Protein AF-A0A0G4M9V5-F1 (afdb_monomer)

Solvent-accessible surface area (backbone atoms only — not comparable to full-atom values): 9266 Å² total; per-residue (Å²): 136,81,80,95,78,80,78,76,80,74,76,76,71,53,73,65,56,43,30,50,50,14,49,50,50,37,48,52,52,27,58,50,32,22,51,52,18,22,49,41,44,55,38,29,72,75,36,57,71,60,15,51,53,50,45,56,54,47,54,59,50,52,55,58,49,45,54,64,28,25,53,35,27,24,66,36,66,74,31,67,67,59,12,48,52,50,28,49,49,43,52,61,47,25,23,59,50,17,24,50,52,38,54,52,51,55,52,53,32,63,76,68,73,46,72,84,45,75,63,55,54,51,52,51,52,50,53,39,51,52,51,51,54,53,48,52,52,50,54,50,54,48,49,52,70,74,43,94,55,47,69,59,53,51,49,52,52,53,51,50,54,50,51,53,52,51,52,50,54,58,62,72,75,111

Secondary structure (DSSP, 8-state):
--------------HHHHHHHHHHHHHHHHHHHHHHHHHHHHHHHH-HHHHHHHHHHHHHHHHHHHHHHHHHHHHHHS-HHHHHHHHHHHHHHHHHHHHHHHHHHHHHHHHTT----HHHHHHHHHHHHHHHHHHHHHHHHHHHHH-S-HHHHHHHHHHHHHHHHHHHHHHTT-

Radius of gyration: 20.6 Å; Cα contacts (8 Å, |Δi|>4): 130; chains: 1; bounding box: 66×36×64 Å

InterPro domains:
  IPR003689 Zinc/iron permease [PF02535] (8-164)

Organism: Verticillium longisporum (NCBI:txid100787)

Structure (mmCIF, N/CA/C/O backbone):
data_AF-A0A0G4M9V5-F1
#
_entry.id   AF-A0A0G4M9V5-F1
#
loop_
_atom_site.group_PDB
_atom_site.id
_atom_site.type_symbol
_atom_site.label_atom_id
_atom_site.label_alt_id
_atom_site.label_comp_id
_atom_site.label_asym_id
_atom_site.label_entity_id
_atom_site.label_seq_id
_atom_site.pdbx_PDB_ins_code
_atom_site.Cartn_x
_atom_site.Cartn_y
_atom_site.Cartn_z
_atom_site.occupancy
_atom_site.B_iso_or_equiv
_atom_site.auth_seq_id
_atom_site.auth_comp_id
_atom_site.auth_asym_id
_atom_site.auth_atom_id
_atom_site.pdbx_PDB_model_num
ATOM 1 N N . MET A 1 1 ? -38.092 -20.922 40.895 1.00 41.28 1 MET A N 1
ATOM 2 C CA . MET A 1 1 ? -37.879 -21.657 39.641 1.00 41.28 1 MET A CA 1
ATOM 3 C C . MET A 1 1 ? -37.378 -20.609 38.675 1.00 41.28 1 MET A C 1
ATOM 5 O O . MET A 1 1 ? -38.145 -19.708 38.362 1.00 41.28 1 MET A O 1
ATOM 9 N N . ASP A 1 2 ? -36.072 -20.694 38.419 1.00 45.28 2 ASP A N 1
ATOM 10 C CA . ASP A 1 2 ? -35.275 -20.019 37.382 1.00 45.28 2 ASP A CA 1
ATOM 11 C C . ASP A 1 2 ? -35.106 -18.500 37.581 1.00 45.28 2 ASP A C 1
ATOM 13 O O . ASP A 1 2 ? -35.906 -17.701 37.114 1.00 45.28 2 ASP A O 1
ATOM 17 N N . GLU A 1 3 ? -34.258 -18.053 38.513 1.00 46.31 3 GLU A N 1
ATOM 18 C CA . GLU A 1 3 ? -32.794 -17.873 38.376 1.00 46.31 3 GLU A CA 1
ATOM 19 C C . GLU A 1 3 ? -32.382 -17.007 37.177 1.00 46.31 3 GLU A C 1
ATOM 21 O O . GLU A 1 3 ? -32.388 -17.418 36.019 1.00 46.31 3 GLU A O 1
ATOM 26 N N . ASP A 1 4 ? -31.989 -15.786 37.535 1.00 52.31 4 ASP A N 1
ATOM 27 C CA . ASP A 1 4 ? -31.385 -14.749 36.719 1.00 52.31 4 ASP A CA 1
ATOM 28 C C . ASP A 1 4 ? -30.101 -15.249 36.031 1.00 52.31 4 ASP A C 1
ATOM 30 O O . ASP A 1 4 ? -29.032 -15.298 36.640 1.00 52.31 4 ASP A O 1
ATOM 34 N N . VAL A 1 5 ? -30.171 -15.590 34.741 1.00 48.59 5 VAL A N 1
ATOM 35 C CA . VAL A 1 5 ? -28.979 -15.851 33.911 1.00 48.59 5 VAL A CA 1
ATOM 36 C C . VAL A 1 5 ? -29.118 -15.162 32.556 1.00 48.59 5 VAL A C 1
ATOM 38 O O . VAL A 1 5 ? -29.036 -15.771 31.496 1.00 48.59 5 VAL A O 1
ATOM 41 N N . GLU A 1 6 ? -29.291 -13.846 32.586 1.00 46.09 6 GLU A N 1
ATOM 42 C CA . GLU A 1 6 ? -28.933 -12.992 31.452 1.00 46.09 6 GLU A CA 1
ATOM 43 C C . GLU A 1 6 ? -27.838 -12.027 31.903 1.00 46.09 6 GLU A C 1
ATOM 45 O O . GLU A 1 6 ? -27.946 -10.804 31.862 1.00 46.09 6 GLU A O 1
ATOM 50 N N . ALA A 1 7 ? -26.744 -12.618 32.393 1.00 47.03 7 ALA A N 1
ATOM 51 C CA . ALA A 1 7 ? -25.474 -11.929 32.509 1.00 47.03 7 ALA A CA 1
ATOM 52 C C . ALA A 1 7 ? -25.002 -11.608 31.087 1.00 47.03 7 ALA A C 1
ATOM 54 O O . ALA A 1 7 ? -24.296 -12.392 30.449 1.00 47.03 7 ALA A O 1
ATOM 55 N N . GLN A 1 8 ? -25.428 -10.451 30.575 1.00 44.97 8 GLN A N 1
ATOM 56 C CA . GLN A 1 8 ? -24.811 -9.807 29.428 1.00 44.97 8 GLN A CA 1
ATOM 57 C C . GLN A 1 8 ? -23.311 -9.718 29.716 1.00 44.97 8 GLN A C 1
ATOM 59 O O . GLN A 1 8 ? -22.848 -8.861 30.470 1.00 44.97 8 GLN A O 1
ATOM 64 N N . HIS A 1 9 ? -22.544 -10.633 29.122 1.00 40.84 9 HIS A N 1
ATOM 65 C CA . HIS A 1 9 ? -21.099 -10.539 28.998 1.00 40.84 9 HIS A CA 1
ATOM 66 C C . HIS A 1 9 ? -20.798 -9.323 28.112 1.00 40.84 9 HIS A C 1
ATOM 68 O O . HIS A 1 9 ? -20.493 -9.436 26.925 1.00 40.84 9 HIS A O 1
ATOM 74 N N . HIS A 1 10 ? -20.909 -8.127 28.689 1.00 43.06 10 HIS A N 1
ATOM 75 C CA . HIS A 1 10 ? -20.295 -6.930 28.157 1.00 43.06 10 HIS A CA 1
ATOM 76 C C . HIS A 1 10 ? -18.790 -7.178 28.209 1.00 43.06 10 HIS A C 1
ATOM 78 O O . HIS A 1 10 ? -18.126 -6.888 29.203 1.00 43.06 10 HIS A O 1
ATOM 84 N N . HIS A 1 11 ? -18.244 -7.761 27.140 1.00 43.25 11 HIS A N 1
ATOM 85 C CA . HIS A 1 11 ? -16.826 -7.669 26.850 1.00 43.25 11 HIS A CA 1
ATOM 86 C C . HIS A 1 11 ? -16.517 -6.177 26.717 1.00 43.25 11 HIS A C 1
ATOM 88 O O . HIS A 1 11 ? -16.624 -5.589 25.644 1.00 43.25 11 HIS A O 1
ATOM 94 N N . HIS A 1 12 ? -16.164 -5.549 27.838 1.00 40.53 12 HIS A N 1
ATOM 95 C CA . HIS A 1 12 ? -15.421 -4.305 27.867 1.00 40.53 12 HIS A CA 1
ATOM 96 C C . HIS A 1 12 ? -14.083 -4.627 27.200 1.00 40.53 12 HIS A C 1
ATOM 98 O O . HIS A 1 12 ? -13.110 -4.986 27.859 1.00 40.53 12 HIS A O 1
ATOM 104 N N . VAL A 1 13 ? -14.051 -4.598 25.866 1.00 53.88 13 VAL A N 1
ATOM 105 C CA . VAL A 1 13 ? -12.796 -4.611 25.127 1.00 53.88 13 VAL A CA 1
ATOM 106 C C . VAL A 1 13 ? -12.079 -3.353 25.606 1.00 53.88 13 VAL A C 1
ATOM 108 O O . VAL A 1 13 ? -12.622 -2.254 25.446 1.00 53.88 13 VAL A O 1
ATOM 111 N N . PRO A 1 14 ? -10.938 -3.482 26.303 1.00 51.59 14 PRO A N 1
ATOM 112 C CA . PRO A 1 14 ? -10.283 -2.329 26.889 1.00 51.59 14 PRO A CA 1
ATOM 113 C C . PRO A 1 14 ? -10.004 -1.333 25.765 1.00 51.59 14 PRO A C 1
ATOM 115 O O . PRO A 1 14 ? -9.556 -1.717 24.688 1.00 51.59 14 PRO A O 1
ATOM 118 N N . THR A 1 15 ? -10.262 -0.050 25.996 1.00 57.22 15 THR A N 1
ATOM 119 C CA . THR A 1 15 ? -9.972 1.042 25.048 1.00 57.22 15 THR A CA 1
ATOM 120 C C . THR A 1 15 ? -8.536 0.982 24.508 1.00 57.22 15 THR A C 1
ATOM 122 O O . THR A 1 15 ? -8.286 1.325 23.355 1.00 57.22 15 THR A O 1
ATOM 125 N N . ASN A 1 16 ? -7.609 0.434 25.299 1.00 60.19 16 ASN A N 1
ATOM 126 C CA . ASN A 1 16 ? -6.228 0.156 24.905 1.00 60.19 16 ASN A CA 1
ATOM 127 C C . ASN A 1 16 ? -6.091 -0.897 23.787 1.00 60.19 16 ASN A C 1
ATOM 129 O O . ASN A 1 16 ? -5.168 -0.798 22.984 1.00 60.19 16 ASN A O 1
ATOM 133 N N . ALA A 1 17 ? -6.985 -1.887 23.703 1.00 64.88 17 ALA A N 1
ATOM 134 C CA . ALA A 1 17 ? -6.959 -2.905 22.653 1.00 64.88 17 ALA A CA 1
ATOM 135 C C . ALA A 1 17 ? -7.393 -2.335 21.295 1.00 64.88 17 ALA A C 1
ATOM 137 O O . ALA A 1 17 ? -6.741 -2.618 20.296 1.00 64.88 17 ALA A O 1
ATOM 138 N N . PHE A 1 18 ? -8.417 -1.472 21.253 1.00 68.00 18 PHE A N 1
ATOM 139 C CA . PHE A 1 18 ? -8.798 -0.773 20.017 1.00 68.00 18 PHE A CA 1
ATOM 140 C C . PHE A 1 18 ? -7.738 0.232 19.571 1.00 68.00 18 PHE A C 1
ATOM 142 O O . PHE A 1 18 ? -7.435 0.313 18.383 1.00 68.00 18 PHE A O 1
ATOM 149 N N . LEU A 1 19 ? -7.134 0.955 20.521 1.00 71.69 19 LEU A N 1
ATOM 150 C CA . LEU A 1 19 ? -6.002 1.834 20.246 1.00 71.69 19 LEU A CA 1
ATOM 151 C C . LEU A 1 19 ? -4.833 1.047 19.643 1.00 71.69 19 LEU A C 1
ATOM 153 O O . LEU A 1 19 ? -4.314 1.447 18.606 1.00 71.69 19 LEU A O 1
ATOM 157 N N . SER A 1 20 ? -4.452 -0.079 20.256 1.00 77.44 20 SER A N 1
ATOM 158 C CA . SER A 1 20 ? -3.343 -0.917 19.790 1.00 77.44 20 SER A CA 1
ATOM 159 C C . SER A 1 20 ? -3.622 -1.544 18.427 1.00 77.44 20 SER A C 1
ATOM 161 O O . SER A 1 20 ? -2.756 -1.495 17.560 1.00 77.44 20 SER A O 1
ATOM 163 N N . LEU A 1 21 ? -4.818 -2.104 18.222 1.00 79.88 21 LEU A N 1
ATOM 164 C CA . LEU A 1 21 ? -5.202 -2.741 16.963 1.00 79.88 21 LEU A CA 1
ATOM 165 C C . LEU A 1 21 ? -5.275 -1.709 15.834 1.00 79.88 21 LEU A C 1
ATOM 167 O O . LEU A 1 21 ? -4.627 -1.880 14.809 1.00 79.88 21 LEU A O 1
ATOM 171 N N . GLY A 1 22 ? -5.968 -0.586 16.052 1.00 78.75 22 GLY A N 1
ATOM 172 C CA . GLY A 1 22 ? -6.145 0.429 15.017 1.00 78.75 22 GLY A CA 1
ATOM 173 C C . GLY A 1 22 ? -4.851 1.133 14.610 1.00 78.75 22 GLY A C 1
ATOM 174 O O . GLY A 1 22 ? -4.641 1.393 13.422 1.00 78.75 22 GLY A O 1
ATOM 175 N N . LEU A 1 23 ? -3.943 1.391 15.560 1.00 82.81 23 LEU A N 1
ATOM 176 C CA . LEU A 1 23 ? -2.591 1.870 15.249 1.00 82.81 23 LEU A CA 1
ATOM 177 C C . LEU A 1 23 ? -1.776 0.816 14.507 1.00 82.81 23 LEU A C 1
ATOM 179 O O . LEU A 1 23 ? -1.148 1.146 13.504 1.00 82.81 23 LEU A O 1
ATOM 183 N N . GLN A 1 24 ? -1.789 -0.433 14.973 1.00 83.69 24 GLN A N 1
ATOM 184 C CA . GLN A 1 24 ? -1.032 -1.517 14.353 1.00 83.69 24 GLN A CA 1
ATOM 185 C C . GLN A 1 24 ? -1.456 -1.731 12.898 1.00 83.69 24 GLN A C 1
ATOM 187 O O . GLN A 1 24 ? -0.597 -1.790 12.022 1.00 83.69 24 GLN A O 1
ATOM 192 N N . THR A 1 25 ? -2.757 -1.769 12.628 1.00 82.25 25 THR A N 1
ATOM 193 C CA . THR A 1 25 ? -3.304 -1.896 11.276 1.00 82.25 25 THR A CA 1
ATOM 194 C C . THR A 1 25 ? -2.938 -0.708 10.407 1.00 82.25 25 THR A C 1
ATOM 196 O O . THR A 1 25 ? -2.473 -0.884 9.285 1.00 82.25 25 THR A O 1
ATOM 199 N N . SER A 1 26 ? -3.075 0.513 10.923 1.00 84.38 26 SER A N 1
ATOM 200 C CA . SER A 1 26 ? -2.747 1.716 10.151 1.00 84.38 26 SER A CA 1
ATOM 201 C C . SER A 1 26 ? -1.256 1.801 9.822 1.00 84.38 26 SER A C 1
ATOM 203 O O . SER A 1 26 ? -0.892 2.219 8.728 1.00 84.38 26 SER A O 1
ATOM 205 N N . ILE A 1 27 ? -0.387 1.360 10.736 1.00 85.06 27 ILE A N 1
ATOM 206 C CA . ILE A 1 27 ? 1.056 1.246 10.496 1.00 85.06 27 ILE A CA 1
ATOM 207 C C . ILE A 1 27 ? 1.345 0.140 9.480 1.00 85.06 27 ILE A C 1
ATOM 209 O O . ILE A 1 27 ? 2.126 0.365 8.562 1.00 85.06 27 ILE A O 1
ATOM 213 N N . ALA A 1 28 ? 0.716 -1.032 9.604 1.00 84.69 28 ALA A N 1
ATOM 214 C CA . ALA A 1 28 ? 0.875 -2.122 8.644 1.00 84.69 28 ALA A CA 1
ATOM 215 C C . ALA A 1 28 ? 0.449 -1.694 7.232 1.00 84.69 28 ALA A C 1
ATOM 217 O O . ALA A 1 28 ? 1.163 -1.976 6.268 1.00 84.69 28 ALA A O 1
ATOM 218 N N . ILE A 1 29 ? -0.659 -0.949 7.120 1.00 84.62 29 ILE A N 1
ATOM 219 C CA . ILE A 1 29 ? -1.107 -0.380 5.850 1.00 84.62 29 ILE A CA 1
ATOM 220 C C . ILE A 1 29 ? -0.078 0.626 5.327 1.00 84.62 29 ILE A C 1
ATOM 222 O O . ILE A 1 29 ? 0.454 0.478 4.231 1.00 84.62 29 ILE A O 1
ATOM 226 N N . ALA A 1 30 ? 0.303 1.607 6.144 1.00 87.38 30 ALA A N 1
ATOM 227 C CA . ALA A 1 30 ? 1.295 2.606 5.759 1.00 87.38 30 ALA A CA 1
ATOM 228 C C . ALA A 1 30 ? 2.632 1.987 5.315 1.00 87.38 30 ALA A C 1
ATOM 230 O O . ALA A 1 30 ? 3.274 2.512 4.405 1.00 87.38 30 ALA A O 1
ATOM 231 N N . LEU A 1 31 ? 3.052 0.882 5.936 1.00 85.50 31 LEU A N 1
ATOM 232 C CA . LEU A 1 31 ? 4.293 0.184 5.612 1.00 85.50 31 LEU A CA 1
ATOM 233 C C . LEU A 1 31 ? 4.241 -0.554 4.270 1.00 85.50 31 LEU A C 1
ATOM 235 O O . LEU A 1 31 ? 5.267 -0.623 3.593 1.00 85.50 31 LEU A O 1
ATOM 239 N N . HIS A 1 32 ? 3.090 -1.074 3.838 1.00 86.94 32 HIS A N 1
ATOM 240 C CA . HIS A 1 32 ? 3.018 -1.726 2.527 1.00 86.94 32 HIS A CA 1
ATOM 241 C C . HIS A 1 32 ? 2.999 -0.720 1.373 1.00 86.94 32 HIS A C 1
ATOM 243 O O . HIS A 1 32 ? 3.499 -1.020 0.291 1.00 86.94 32 HIS A O 1
ATOM 249 N N . LYS A 1 33 ? 2.537 0.513 1.604 1.00 88.56 33 LYS A N 1
ATOM 250 C CA . LYS A 1 33 ? 2.532 1.554 0.564 1.00 88.56 33 LYS A CA 1
ATOM 251 C C . LYS A 1 33 ? 3.940 1.955 0.109 1.00 88.56 33 LYS A C 1
ATOM 253 O O . LYS A 1 33 ? 4.103 2.511 -0.978 1.00 88.56 33 LYS A O 1
ATOM 258 N N . PHE A 1 34 ? 4.978 1.657 0.901 1.00 86.81 34 PHE A N 1
ATOM 259 C CA . PHE A 1 34 ? 6.370 1.852 0.481 1.00 86.81 34 PHE A CA 1
ATOM 260 C C . PHE A 1 34 ? 6.732 0.957 -0.722 1.00 86.81 34 PHE A C 1
ATOM 262 O O . PHE A 1 34 ? 7.132 1.509 -1.751 1.00 86.81 34 PHE A O 1
ATOM 269 N N . PRO A 1 35 ? 6.577 -0.385 -0.657 1.00 84.06 35 PRO A N 1
ATOM 270 C CA . PRO A 1 35 ? 6.715 -1.256 -1.821 1.00 84.06 35 PRO A CA 1
ATOM 271 C C . PRO A 1 35 ? 5.901 -0.820 -3.049 1.00 84.06 35 PRO A C 1
ATOM 273 O O . PRO A 1 35 ? 6.416 -0.859 -4.165 1.00 84.06 35 PRO A O 1
ATOM 276 N N . GLU A 1 36 ? 4.664 -0.346 -2.872 1.00 86.50 36 GLU A N 1
ATOM 277 C CA . GLU A 1 36 ? 3.845 0.136 -3.996 1.00 86.50 36 GLU A CA 1
ATOM 278 C C . GLU A 1 36 ? 4.452 1.365 -4.673 1.00 86.50 36 GLU A C 1
ATOM 280 O O . GLU A 1 36 ? 4.563 1.430 -5.901 1.00 86.50 36 GLU A O 1
ATOM 285 N N . GLY A 1 37 ? 4.886 2.344 -3.876 1.00 89.19 37 GLY A N 1
ATOM 286 C CA . GLY A 1 37 ? 5.554 3.543 -4.373 1.00 89.19 37 GLY A CA 1
ATOM 287 C C . GLY A 1 37 ? 6.855 3.214 -5.089 1.00 89.19 37 GLY A C 1
ATOM 288 O O . GLY A 1 37 ? 7.140 3.759 -6.159 1.00 89.19 37 GLY A O 1
ATOM 289 N N . PHE A 1 38 ? 7.599 2.252 -4.543 1.00 86.38 38 PHE A N 1
ATOM 290 C CA . PHE A 1 38 ? 8.798 1.725 -5.167 1.00 86.38 38 PHE A CA 1
ATOM 291 C C . PHE A 1 38 ? 8.483 1.150 -6.559 1.00 86.38 38 PHE A C 1
ATOM 293 O O . PHE A 1 38 ? 9.095 1.557 -7.550 1.00 86.38 38 PHE A O 1
ATOM 300 N N . ILE A 1 39 ? 7.530 0.213 -6.655 1.00 83.19 39 ILE A N 1
ATOM 301 C CA . ILE A 1 39 ? 7.174 -0.459 -7.917 1.00 83.19 39 ILE A CA 1
ATOM 302 C C . ILE A 1 39 ? 6.620 0.530 -8.938 1.00 83.19 39 ILE A C 1
ATOM 304 O O . ILE A 1 39 ? 6.939 0.419 -10.123 1.00 83.19 39 ILE A O 1
ATOM 308 N N . THR A 1 40 ? 5.833 1.512 -8.497 1.00 88.50 40 THR A N 1
ATOM 309 C CA . THR A 1 40 ? 5.300 2.568 -9.369 1.00 88.50 40 THR A CA 1
ATOM 310 C C . THR A 1 40 ? 6.440 3.295 -10.078 1.00 88.50 40 THR A C 1
ATOM 312 O O . THR A 1 40 ? 6.432 3.431 -11.302 1.00 88.50 40 THR A O 1
ATOM 315 N N . TYR A 1 41 ? 7.466 3.705 -9.323 1.00 88.44 41 TYR A N 1
ATOM 316 C CA . TYR A 1 41 ? 8.639 4.360 -9.894 1.00 88.44 41 TYR A CA 1
ATOM 317 C C . TYR A 1 41 ? 9.439 3.418 -10.796 1.00 88.44 41 TYR A C 1
ATOM 319 O O . TYR A 1 41 ? 9.765 3.784 -11.924 1.00 88.44 41 TYR A O 1
ATOM 327 N N . ALA A 1 42 ? 9.731 2.203 -10.327 1.00 82.56 42 ALA A N 1
ATOM 328 C CA . ALA A 1 42 ? 10.523 1.226 -11.069 1.00 82.56 42 ALA A CA 1
ATOM 329 C C . ALA A 1 42 ? 9.881 0.859 -12.418 1.00 82.56 42 ALA A C 1
ATOM 331 O O . ALA A 1 42 ? 10.575 0.774 -13.431 1.00 82.56 42 ALA A O 1
ATOM 332 N N . THR A 1 43 ? 8.555 0.704 -12.446 1.00 82.75 43 THR A N 1
ATOM 333 C CA . THR A 1 43 ? 7.793 0.389 -13.662 1.00 82.75 43 THR A CA 1
ATOM 334 C C . THR A 1 43 ? 7.755 1.578 -14.611 1.00 82.75 43 THR A C 1
ATOM 336 O O . THR A 1 43 ? 8.007 1.412 -15.801 1.00 82.75 43 THR A O 1
ATOM 339 N N . ASN A 1 44 ? 7.517 2.789 -14.096 1.00 86.88 44 ASN A N 1
ATOM 340 C CA . ASN A 1 44 ? 7.547 4.005 -14.907 1.00 86.88 44 ASN A CA 1
ATOM 341 C C . ASN A 1 44 ? 8.938 4.284 -15.498 1.00 86.88 44 ASN A C 1
ATOM 343 O O . ASN A 1 44 ? 9.041 4.732 -16.636 1.00 86.88 44 ASN A O 1
ATOM 347 N N . HIS A 1 45 ? 10.002 3.988 -14.746 1.00 83.69 45 HIS A N 1
ATOM 348 C CA . HIS A 1 45 ? 11.380 4.092 -15.223 1.00 83.69 45 HIS A CA 1
ATOM 349 C C . HIS A 1 45 ? 11.685 3.080 -16.339 1.00 83.69 45 HIS A C 1
ATOM 351 O O . HIS A 1 45 ? 12.389 3.420 -17.285 1.00 83.69 45 HIS A O 1
ATOM 357 N N . ALA A 1 46 ? 11.145 1.859 -16.255 1.00 80.81 46 ALA A N 1
ATOM 358 C CA . ALA A 1 46 ? 11.317 0.832 -17.282 1.00 80.81 46 ALA A CA 1
ATOM 359 C C . ALA A 1 46 ? 10.483 1.100 -18.551 1.00 80.81 46 ALA A C 1
ATOM 361 O O . ALA A 1 46 ? 10.981 0.935 -19.663 1.00 80.81 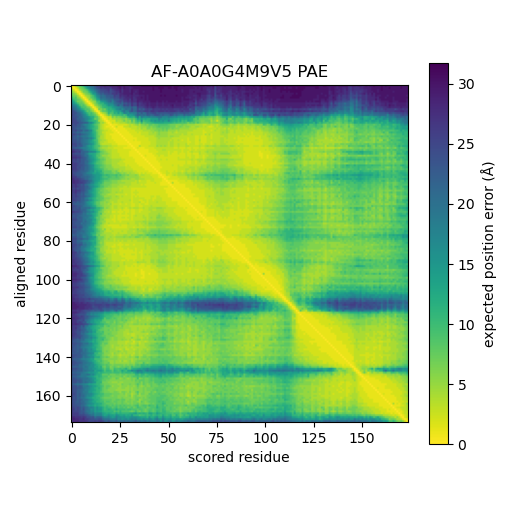46 ALA A O 1
ATOM 362 N N . ASN A 1 47 ? 9.216 1.501 -18.404 1.00 83.06 47 ASN A N 1
ATOM 363 C CA . ASN A 1 47 ? 8.328 1.855 -19.511 1.00 83.06 47 ASN A CA 1
ATOM 364 C C . ASN A 1 47 ? 7.243 2.846 -19.033 1.00 83.06 47 ASN A C 1
ATOM 366 O O . ASN A 1 47 ? 6.372 2.458 -18.251 1.00 83.06 47 ASN A O 1
ATOM 370 N N . PRO A 1 48 ? 7.218 4.093 -19.541 1.00 86.62 48 PRO A N 1
ATOM 371 C CA . PRO A 1 48 ? 6.249 5.104 -19.110 1.00 86.62 48 PRO A CA 1
ATOM 372 C C . PRO A 1 48 ? 4.775 4.727 -19.330 1.00 86.62 48 PRO A C 1
ATOM 374 O O . PRO A 1 48 ? 3.922 5.098 -18.529 1.00 86.62 48 PRO A O 1
ATOM 377 N N . SER A 1 49 ? 4.458 3.964 -20.383 1.00 83.94 49 SER A N 1
ATOM 378 C CA . SER A 1 49 ? 3.084 3.513 -20.663 1.00 83.94 49 SER A CA 1
ATOM 379 C C . SER A 1 49 ? 2.604 2.492 -19.623 1.00 83.94 49 SER A C 1
ATOM 381 O O . SER A 1 49 ? 1.496 2.595 -19.084 1.00 83.94 49 SER A O 1
ATOM 383 N N . LEU A 1 50 ? 3.479 1.544 -19.262 1.00 78.94 50 LEU A N 1
ATOM 384 C CA . LEU A 1 50 ? 3.218 0.605 -18.166 1.00 78.94 50 LEU A CA 1
ATOM 385 C C . LEU A 1 50 ? 3.149 1.339 -16.822 1.00 78.94 50 LEU A C 1
ATOM 387 O O . LEU A 1 50 ? 2.261 1.062 -16.019 1.00 78.94 50 LEU A O 1
ATOM 391 N N . GLY A 1 51 ? 4.032 2.316 -16.602 1.00 85.06 51 GLY A N 1
ATOM 392 C CA . GLY A 1 51 ? 4.030 3.168 -15.415 1.00 85.06 51 GLY A CA 1
ATOM 393 C C . GLY A 1 51 ? 2.708 3.902 -15.208 1.00 85.06 51 GLY A C 1
ATOM 394 O O . GLY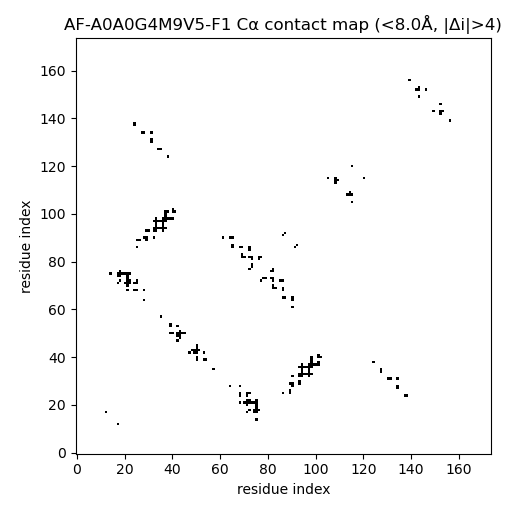 A 1 51 ? 2.160 3.868 -14.110 1.00 85.06 51 GLY A O 1
ATOM 395 N N . PHE A 1 52 ? 2.158 4.505 -16.264 1.00 85.69 52 PHE A N 1
ATOM 396 C CA . PHE A 1 52 ? 0.861 5.179 -16.204 1.00 85.69 52 PHE A CA 1
ATOM 397 C C . PHE A 1 52 ? -0.285 4.211 -15.881 1.00 85.69 52 PHE A C 1
ATOM 399 O O . PHE A 1 52 ? -1.144 4.517 -15.055 1.00 85.69 52 PHE A O 1
ATOM 406 N N . SER A 1 53 ? -0.268 3.017 -16.477 1.00 84.75 53 SER A N 1
ATOM 407 C CA . SER A 1 53 ? -1.274 1.981 -16.213 1.00 84.75 53 SER A CA 1
ATOM 408 C C . SER A 1 53 ? -1.241 1.517 -14.749 1.00 84.75 53 SER A C 1
ATOM 410 O O . SER A 1 53 ? -2.282 1.459 -14.094 1.00 84.75 53 SER A O 1
ATOM 412 N N . VAL A 1 54 ? -0.044 1.263 -14.203 1.00 84.94 54 VAL A N 1
ATOM 413 C CA . VAL A 1 54 ? 0.153 0.905 -12.786 1.00 84.94 54 VAL A CA 1
ATOM 414 C C . VAL A 1 54 ? -0.260 2.047 -11.860 1.00 84.94 54 VAL A C 1
ATOM 416 O O . VAL A 1 54 ? -0.939 1.810 -10.864 1.00 84.94 54 VAL A O 1
ATOM 419 N N . PHE A 1 55 ? 0.089 3.289 -12.201 1.00 87.38 55 PHE A N 1
ATOM 420 C CA . PHE A 1 55 ? -0.325 4.469 -11.444 1.00 87.38 55 PHE A CA 1
ATOM 421 C C . PHE A 1 55 ? -1.851 4.576 -11.344 1.00 87.38 55 PHE A C 1
ATOM 423 O O . PHE A 1 55 ? -2.372 4.776 -10.249 1.00 87.38 55 PHE A O 1
ATOM 430 N N . MET A 1 56 ? -2.576 4.398 -12.452 1.00 88.38 56 MET A N 1
ATOM 431 C CA . MET A 1 56 ? -4.041 4.449 -12.449 1.00 88.38 56 MET A CA 1
ATOM 432 C C . MET A 1 56 ? -4.665 3.314 -11.629 1.00 88.38 56 MET A C 1
ATOM 434 O O . MET A 1 56 ? -5.631 3.549 -10.904 1.00 88.38 56 MET A O 1
ATOM 438 N N . ALA A 1 57 ? -4.106 2.104 -11.699 1.00 85.50 57 ALA A N 1
ATOM 439 C CA . ALA A 1 57 ? -4.561 0.981 -10.882 1.00 85.50 57 ALA A CA 1
ATOM 440 C C . ALA A 1 57 ? -4.371 1.259 -9.380 1.00 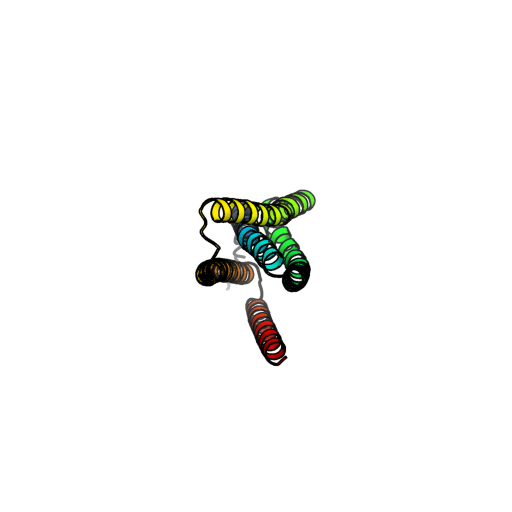85.50 57 ALA A C 1
ATOM 442 O O . ALA A 1 57 ? -5.308 1.110 -8.592 1.00 85.50 57 ALA A O 1
ATOM 443 N N . LEU A 1 58 ? -3.188 1.741 -8.991 1.00 86.19 58 LEU A N 1
ATOM 444 C CA . LEU A 1 58 ? -2.881 2.093 -7.604 1.00 86.19 58 LEU A CA 1
ATOM 445 C C . LEU A 1 58 ? -3.682 3.299 -7.115 1.00 86.19 58 LEU A C 1
ATOM 447 O O . LEU A 1 58 ? -4.073 3.335 -5.956 1.00 86.19 58 LEU A O 1
ATOM 451 N N . PHE A 1 59 ? -3.991 4.265 -7.981 1.00 87.62 59 PHE A N 1
ATOM 452 C CA . PHE A 1 59 ? -4.852 5.391 -7.622 1.00 87.62 59 PHE A CA 1
ATOM 453 C C . PHE A 1 59 ? -6.217 4.915 -7.108 1.00 87.62 59 PHE A C 1
ATOM 455 O O . PHE A 1 59 ? -6.676 5.373 -6.062 1.00 87.62 59 PHE A O 1
ATOM 462 N N . VAL A 1 60 ? -6.841 3.959 -7.803 1.00 86.94 60 VAL A N 1
ATOM 463 C CA . VAL A 1 60 ? -8.117 3.373 -7.370 1.00 86.94 60 VAL A CA 1
ATOM 464 C C . VAL A 1 60 ? -7.939 2.561 -6.081 1.00 86.94 60 VAL A C 1
ATOM 466 O O . VAL A 1 60 ? -8.750 2.696 -5.164 1.00 86.94 60 VAL A O 1
ATOM 469 N N . HIS A 1 61 ? -6.861 1.779 -5.967 1.00 86.88 61 HIS A N 1
ATOM 470 C CA . HIS A 1 61 ? -6.551 0.985 -4.770 1.00 86.88 61 HIS A CA 1
ATOM 471 C C . HIS A 1 61 ? -6.373 1.852 -3.512 1.00 86.88 61 HIS A C 1
ATOM 473 O O . HIS A 1 61 ? -6.952 1.584 -2.455 1.00 86.88 61 HIS A O 1
ATOM 479 N N . ASN A 1 62 ? -5.667 2.973 -3.658 1.00 87.75 62 ASN A N 1
ATOM 480 C CA . ASN A 1 62 ? -5.376 3.918 -2.587 1.00 87.75 62 ASN A CA 1
ATOM 481 C C . ASN A 1 62 ? -6.629 4.536 -1.964 1.00 87.75 62 ASN A C 1
ATOM 483 O O . ASN A 1 62 ? -6.619 4.870 -0.778 1.00 87.75 62 ASN A O 1
ATOM 487 N N . ILE A 1 63 ? -7.703 4.694 -2.744 1.00 86.44 63 ILE A N 1
ATOM 488 C CA . ILE A 1 63 ? -8.983 5.187 -2.227 1.00 86.44 63 ILE A CA 1
ATOM 489 C C . ILE A 1 63 ? -9.564 4.163 -1.248 1.00 86.44 63 ILE A C 1
ATOM 491 O O . ILE A 1 63 ? -9.902 4.526 -0.120 1.00 86.44 63 ILE A O 1
ATOM 495 N N . SER A 1 64 ? -9.636 2.884 -1.640 1.00 84.38 64 SER A N 1
ATOM 496 C CA . SER A 1 64 ? -10.130 1.817 -0.759 1.00 84.38 64 SER A CA 1
ATOM 497 C C . SER A 1 64 ? -9.279 1.649 0.500 1.00 84.38 64 SER A C 1
ATOM 499 O O . SER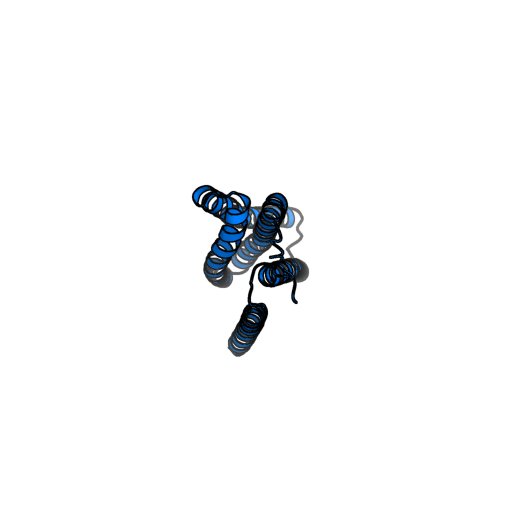 A 1 64 ? -9.827 1.500 1.591 1.00 84.38 64 SER A O 1
ATOM 501 N N . GLU A 1 65 ? -7.957 1.754 0.388 1.00 84.75 65 GLU A N 1
ATOM 502 C CA . GLU A 1 65 ? -7.059 1.667 1.544 1.00 84.75 65 GLU A CA 1
ATOM 503 C C . GLU A 1 65 ? -7.185 2.855 2.496 1.00 84.75 65 GLU A C 1
ATOM 505 O O . GLU A 1 65 ? -7.107 2.691 3.713 1.00 84.75 65 GLU A O 1
ATOM 510 N N . GLY A 1 66 ? -7.421 4.057 1.962 1.00 87.75 66 GLY A N 1
ATOM 511 C CA . GLY A 1 66 ? -7.693 5.240 2.775 1.00 87.75 66 GLY A CA 1
ATOM 512 C C . GLY A 1 66 ? -8.907 5.035 3.682 1.00 87.75 66 GLY A C 1
ATOM 513 O O . GLY A 1 66 ? -8.852 5.362 4.872 1.00 87.75 66 GLY A O 1
ATOM 514 N N . PHE A 1 67 ? -9.975 4.429 3.147 1.00 85.62 67 PHE A N 1
ATOM 515 C CA . PHE A 1 67 ? -11.143 4.026 3.934 1.00 85.62 67 PHE A CA 1
ATOM 516 C C . PHE A 1 67 ? -10.811 2.918 4.940 1.00 85.62 67 PHE A C 1
ATOM 518 O O . PHE A 1 67 ? -11.208 3.027 6.103 1.00 85.62 67 PHE A O 1
ATOM 525 N N . ALA A 1 68 ? -10.045 1.904 4.526 1.00 83.94 68 ALA A N 1
ATOM 526 C CA . ALA A 1 68 ? -9.627 0.803 5.393 1.00 83.94 68 ALA A CA 1
ATOM 527 C C . ALA A 1 68 ? -8.757 1.266 6.577 1.00 83.94 68 ALA A C 1
ATOM 529 O O . ALA A 1 68 ? -8.868 0.700 7.656 1.00 83.94 68 ALA A O 1
ATOM 530 N N . MET A 1 69 ? -7.951 2.324 6.422 1.00 87.44 69 MET A N 1
ATOM 531 C CA . MET A 1 69 ? -7.187 2.939 7.520 1.00 87.44 69 MET A CA 1
ATOM 532 C C . MET A 1 69 ? -8.016 3.872 8.399 1.00 87.44 69 MET A C 1
ATOM 534 O O . MET A 1 69 ? -7.792 3.951 9.606 1.00 87.44 69 MET A O 1
ATOM 538 N N . ALA A 1 70 ? -8.950 4.625 7.814 1.00 88.62 70 ALA A N 1
ATOM 539 C CA . ALA A 1 70 ? -9.668 5.670 8.539 1.00 88.62 70 ALA A CA 1
ATOM 540 C C . ALA A 1 70 ? -10.544 5.108 9.670 1.00 88.62 70 ALA A C 1
ATOM 542 O O . ALA A 1 70 ? -10.657 5.744 10.719 1.00 88.62 70 ALA A O 1
ATOM 543 N N . LEU A 1 71 ? -11.144 3.929 9.479 1.00 84.56 71 LEU A N 1
ATOM 544 C CA . LEU A 1 71 ? -12.012 3.303 10.477 1.00 84.56 71 LEU A CA 1
ATOM 545 C C . LEU A 1 71 ? -11.233 2.817 1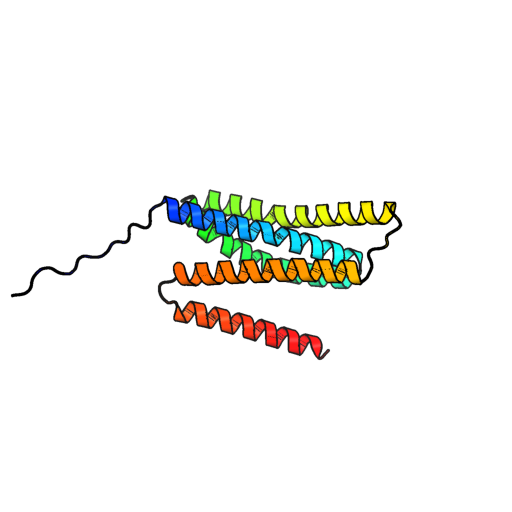1.721 1.00 84.56 71 LEU A C 1
ATOM 547 O O . LEU A 1 71 ? -11.578 3.266 12.818 1.00 84.56 71 LEU A O 1
ATOM 551 N N . PRO A 1 72 ? -10.157 2.012 11.608 1.00 81.12 72 PRO A N 1
ATOM 552 C CA . PRO A 1 72 ? -9.346 1.621 12.761 1.00 81.12 72 PRO A CA 1
ATOM 553 C C . PRO A 1 72 ? -8.696 2.819 13.471 1.00 81.12 72 PRO A C 1
ATOM 555 O O . PRO A 1 72 ? -8.721 2.893 14.700 1.00 81.12 72 PRO A O 1
ATOM 558 N N . LEU A 1 73 ? -8.198 3.822 12.730 1.00 88.06 73 LEU A N 1
ATOM 559 C CA . LEU A 1 73 ? -7.707 5.081 13.315 1.00 88.06 73 LEU A CA 1
ATOM 560 C C . LEU A 1 73 ? -8.809 5.841 14.059 1.00 88.06 73 LEU A C 1
ATOM 562 O O . LEU A 1 73 ? -8.548 6.440 15.098 1.00 88.06 73 LEU A O 1
ATOM 566 N N . TYR A 1 74 ? -10.043 5.840 13.558 1.00 87.56 74 TYR A N 1
ATOM 567 C CA . TYR A 1 74 ? -11.160 6.472 14.255 1.00 87.56 74 TYR A CA 1
ATOM 568 C C . TYR A 1 74 ? -11.495 5.747 15.560 1.00 87.56 74 TYR A C 1
ATOM 570 O O . TYR A 1 74 ? -11.649 6.408 16.587 1.00 87.56 74 TYR A O 1
ATOM 578 N N . MET A 1 75 ? -11.539 4.414 15.540 1.00 82.31 75 MET A N 1
ATOM 579 C CA . MET A 1 75 ? -11.747 3.597 16.740 1.00 82.31 75 MET A CA 1
ATOM 580 C C . MET A 1 75 ? -10.628 3.802 17.771 1.00 82.31 75 MET A C 1
ATOM 582 O O . MET A 1 75 ? -10.889 3.799 18.971 1.00 82.31 75 MET A O 1
ATOM 586 N N . ALA A 1 76 ? -9.401 4.043 17.305 1.00 84.00 76 ALA A N 1
ATOM 587 C CA . ALA A 1 76 ? -8.230 4.292 18.136 1.00 84.00 76 ALA A CA 1
ATOM 588 C C . ALA A 1 76 ? -8.169 5.726 18.708 1.00 84.00 76 ALA A C 1
ATOM 590 O O . ALA A 1 76 ? -7.909 5.911 19.894 1.00 84.00 76 ALA A O 1
ATOM 591 N N . LEU A 1 77 ? -8.397 6.761 17.889 1.00 85.88 77 LEU A N 1
ATOM 592 C CA . LEU A 1 77 ? -8.213 8.172 18.273 1.00 85.88 77 LEU A CA 1
ATOM 593 C C . LEU A 1 77 ? -9.493 8.853 18.777 1.00 85.88 77 LEU A C 1
ATOM 595 O O . LEU A 1 77 ? -9.420 9.968 19.302 1.00 85.88 77 LEU A O 1
ATOM 599 N N . GLY A 1 78 ? -10.666 8.261 18.544 1.00 84.56 78 GLY A N 1
ATOM 600 C CA . GLY A 1 78 ? -11.972 8.806 18.933 1.00 84.56 78 GLY A CA 1
ATOM 601 C C . GLY A 1 78 ? -12.389 10.091 18.202 1.00 84.56 78 GLY A C 1
ATOM 602 O O . GLY A 1 78 ? -13.424 10.675 18.516 1.00 84.56 78 GLY A O 1
ATOM 603 N N . SER A 1 79 ? -11.612 10.564 17.221 1.00 90.25 79 SER A N 1
ATOM 604 C CA . SER A 1 79 ? -11.866 11.814 16.495 1.00 90.25 79 SER A CA 1
ATOM 605 C C . SER A 1 79 ? -11.797 11.601 14.988 1.00 90.25 79 SER A C 1
ATOM 607 O O . SER A 1 79 ? -10.757 11.218 14.455 1.00 90.25 79 SER A O 1
ATOM 609 N N . ARG A 1 80 ? -12.900 11.913 14.292 1.00 91.56 80 ARG A N 1
ATOM 610 C CA . ARG A 1 80 ? -13.027 11.756 12.831 1.00 91.56 80 ARG A CA 1
ATOM 611 C C . ARG A 1 80 ? -11.977 12.566 12.072 1.00 91.56 80 ARG A C 1
ATOM 613 O O . ARG A 1 80 ? -11.346 12.047 11.161 1.00 91.56 80 ARG A O 1
ATOM 620 N N . LEU A 1 81 ? -11.757 13.818 12.482 1.00 93.81 81 LEU A N 1
ATOM 621 C CA . LEU A 1 81 ? -10.791 14.696 11.823 1.00 93.81 81 LEU A CA 1
ATOM 622 C C . LEU A 1 81 ? -9.357 14.199 12.020 1.00 93.81 81 LEU A C 1
ATOM 624 O O . LEU A 1 81 ? -8.585 14.176 11.069 1.00 93.81 81 LEU A O 1
ATOM 628 N N . ARG A 1 82 ? -9.004 13.756 13.234 1.00 90.75 82 ARG A N 1
ATOM 629 C CA . ARG A 1 82 ? -7.669 13.201 13.487 1.00 90.75 82 ARG A CA 1
ATOM 630 C C . ARG A 1 82 ? -7.452 11.911 12.705 1.00 90.75 82 ARG A C 1
ATOM 632 O O . ARG A 1 82 ? -6.396 11.761 12.109 1.00 90.75 82 ARG A O 1
ATOM 639 N N . ALA A 1 83 ? -8.442 11.022 12.669 1.00 91.19 83 ALA A N 1
ATOM 640 C CA . ALA A 1 83 ? -8.359 9.784 11.903 1.00 91.19 83 ALA A CA 1
ATOM 641 C C . ALA A 1 83 ? -8.154 10.048 10.405 1.00 91.19 83 ALA A C 1
ATOM 643 O O . ALA A 1 83 ? -7.289 9.431 9.791 1.00 91.19 83 ALA A O 1
ATOM 644 N N . LEU A 1 84 ? -8.881 11.017 9.841 1.00 92.06 84 LEU A N 1
ATOM 645 C CA . LEU A 1 84 ? -8.729 11.412 8.442 1.00 92.06 84 LEU A CA 1
ATOM 646 C C . LEU A 1 84 ? -7.347 12.021 8.166 1.00 92.06 84 LEU A C 1
ATOM 648 O O . LEU A 1 84 ? -6.693 11.638 7.202 1.00 92.06 84 LEU A O 1
ATOM 652 N N . LEU A 1 85 ? -6.884 12.940 9.022 1.00 93.44 85 LEU A N 1
ATOM 653 C CA . LEU A 1 85 ? -5.576 13.585 8.873 1.00 93.44 85 LEU A CA 1
ATOM 654 C C . LEU A 1 85 ? -4.434 12.574 8.976 1.00 93.44 85 LEU A C 1
ATOM 656 O O . LEU A 1 85 ? -3.548 12.574 8.129 1.00 93.44 85 LEU A O 1
ATOM 660 N N . TRP A 1 86 ? -4.465 11.694 9.978 1.00 91.69 86 TRP A N 1
ATOM 661 C CA . TRP A 1 86 ? -3.440 10.667 10.153 1.00 91.69 86 TRP A CA 1
ATOM 662 C C . TRP A 1 86 ? -3.483 9.614 9.047 1.00 91.69 86 TRP A C 1
ATOM 664 O O . TRP A 1 86 ? -2.426 9.272 8.531 1.00 91.69 86 TRP A O 1
ATOM 674 N N . SER A 1 87 ? -4.668 9.159 8.626 1.00 91.00 87 SER A N 1
ATOM 675 C CA . SER A 1 87 ? -4.811 8.242 7.484 1.00 91.00 87 SER A CA 1
ATOM 676 C C . SER A 1 87 ? -4.283 8.879 6.195 1.00 91.00 87 SER A C 1
ATOM 678 O O . SER A 1 87 ? -3.503 8.266 5.472 1.00 91.00 87 SER A O 1
ATOM 680 N N . SER A 1 88 ? -4.608 10.151 5.943 1.00 90.12 88 SER A N 1
ATOM 681 C CA . SER A 1 88 ? -4.098 10.885 4.782 1.00 90.12 88 SER A CA 1
ATOM 682 C C . SER A 1 88 ? -2.588 11.108 4.845 1.00 90.12 88 SER A C 1
ATOM 684 O O . SER A 1 88 ? -1.938 11.067 3.806 1.00 90.12 88 SER A O 1
ATOM 686 N N . LEU A 1 89 ? -2.025 11.366 6.027 1.00 91.25 89 LEU A N 1
ATOM 687 C CA . LEU A 1 89 ? -0.593 11.598 6.196 1.00 91.25 89 LEU A CA 1
ATOM 688 C C . LEU A 1 89 ? 0.194 10.297 6.018 1.00 91.25 89 LEU A C 1
ATOM 690 O O . LEU A 1 89 ? 1.115 10.244 5.210 1.00 91.25 89 LEU A O 1
ATOM 694 N N . LEU A 1 90 ? -0.193 9.247 6.746 1.00 89.25 90 LEU A N 1
ATOM 695 C CA . LEU A 1 90 ? 0.449 7.936 6.698 1.00 89.25 90 LEU A CA 1
ATOM 696 C C . LEU A 1 90 ? 0.258 7.288 5.324 1.00 89.25 90 LEU A C 1
ATOM 698 O O . LEU A 1 90 ? 1.220 6.849 4.710 1.00 89.25 90 LEU A O 1
ATOM 702 N N . GLY A 1 91 ? -0.962 7.304 4.793 1.00 86.56 91 GLY A N 1
ATOM 703 C CA . GLY A 1 91 ? -1.260 6.780 3.466 1.00 86.56 91 GLY A CA 1
ATOM 704 C C . GLY A 1 91 ? -0.605 7.574 2.345 1.00 86.56 91 GLY A C 1
ATOM 705 O O . GLY A 1 91 ? 0.051 7.013 1.470 1.00 86.56 91 GLY A O 1
ATOM 706 N N . GLY A 1 92 ? -0.790 8.892 2.365 1.00 86.69 92 GLY A N 1
ATOM 707 C CA . GLY A 1 92 ? -0.384 9.775 1.277 1.00 86.69 92 GLY A CA 1
ATOM 708 C C . GLY A 1 92 ? 1.123 9.995 1.181 1.00 86.69 92 GLY A C 1
ATOM 709 O O . GLY A 1 92 ? 1.621 10.177 0.074 1.00 86.69 92 GLY A O 1
ATOM 710 N N . LEU A 1 93 ? 1.864 9.966 2.297 1.00 89.44 93 LEU A N 1
ATOM 711 C CA . LEU A 1 93 ? 3.320 10.167 2.280 1.00 89.44 93 LEU A CA 1
ATOM 712 C C . LEU A 1 93 ? 4.119 8.875 2.091 1.00 89.44 93 LEU A C 1
ATOM 714 O O . LEU A 1 93 ? 5.210 8.936 1.523 1.00 89.44 93 LEU A O 1
ATOM 718 N N . SER A 1 94 ? 3.605 7.714 2.507 1.00 89.94 94 SER A N 1
ATOM 719 C CA . SER A 1 94 ? 4.344 6.451 2.376 1.00 89.94 94 SER A CA 1
ATOM 720 C C . SER A 1 94 ? 4.705 6.109 0.930 1.00 89.94 94 SER A C 1
ATOM 722 O O . SER A 1 94 ? 5.817 5.658 0.658 1.00 89.94 94 SER A O 1
ATOM 724 N N . GLN A 1 95 ? 3.803 6.364 -0.020 1.00 89.31 95 GLN A N 1
ATOM 725 C CA . GLN A 1 95 ? 4.030 6.017 -1.423 1.00 89.31 95 GLN A CA 1
ATOM 726 C C . GLN A 1 95 ? 5.089 6.922 -2.100 1.00 89.31 95 GLN A C 1
ATOM 728 O O . GLN A 1 95 ? 6.024 6.385 -2.703 1.00 89.31 95 GLN A O 1
ATOM 733 N N . PRO A 1 96 ? 5.063 8.266 -1.950 1.00 90.25 96 PRO A N 1
ATOM 734 C CA . PRO A 1 96 ? 6.178 9.127 -2.355 1.00 90.25 96 PRO A CA 1
ATOM 735 C C . PRO A 1 96 ? 7.519 8.751 -1.716 1.00 90.25 96 PRO A C 1
ATOM 737 O O . PRO A 1 96 ? 8.547 8.793 -2.390 1.00 90.25 96 PRO A O 1
ATOM 740 N N . LEU A 1 97 ? 7.527 8.355 -0.438 1.00 90.31 97 LEU A N 1
ATOM 741 C CA . LEU A 1 97 ? 8.749 7.908 0.235 1.00 90.31 97 LEU A CA 1
ATOM 742 C C . LEU A 1 97 ? 9.286 6.604 -0.371 1.00 90.31 97 LEU A C 1
ATOM 744 O O . LEU A 1 97 ? 10.484 6.503 -0.629 1.00 90.31 97 LEU A O 1
ATOM 748 N N . GLY A 1 98 ? 8.414 5.637 -0.668 1.00 88.44 98 GLY A N 1
ATOM 749 C CA . GLY A 1 98 ? 8.779 4.415 -1.389 1.00 88.44 98 GLY A CA 1
ATOM 750 C C . GLY A 1 98 ? 9.384 4.695 -2.768 1.00 88.44 98 GLY A C 1
ATOM 751 O O . GLY A 1 98 ? 10.432 4.148 -3.119 1.00 88.44 98 GLY A O 1
ATOM 752 N N . ALA A 1 99 ? 8.783 5.618 -3.525 1.00 89.12 99 ALA A N 1
ATOM 753 C CA . ALA A 1 99 ? 9.315 6.067 -4.811 1.00 89.12 99 ALA A CA 1
ATOM 754 C C . ALA A 1 99 ? 10.679 6.766 -4.663 1.00 89.12 99 ALA A C 1
ATOM 756 O O . ALA A 1 99 ? 11.581 6.541 -5.469 1.00 89.12 99 ALA A O 1
ATOM 757 N N . ALA A 1 100 ? 10.872 7.573 -3.617 1.00 90.56 100 ALA A N 1
ATOM 758 C CA . ALA A 1 100 ? 12.150 8.226 -3.337 1.00 90.56 100 ALA A CA 1
ATOM 759 C C . ALA A 1 100 ? 13.264 7.216 -3.009 1.00 90.56 100 ALA A C 1
ATOM 761 O O . ALA A 1 100 ? 14.392 7.370 -3.484 1.00 90.56 100 ALA A O 1
ATOM 762 N N . ILE A 1 101 ? 12.949 6.153 -2.259 1.00 86.56 101 ILE A N 1
ATOM 763 C CA . ILE A 1 101 ? 13.876 5.038 -2.009 1.00 86.56 101 ILE A CA 1
ATOM 764 C C . ILE A 1 101 ? 14.264 4.368 -3.332 1.00 86.56 101 ILE A C 1
ATOM 766 O O . ILE A 1 101 ? 15.447 4.104 -3.555 1.00 86.56 101 ILE A O 1
ATOM 770 N N . ALA A 1 102 ? 13.305 4.157 -4.240 1.00 85.00 102 ALA A N 1
ATOM 771 C CA . ALA A 1 102 ? 13.593 3.621 -5.568 1.00 85.00 102 ALA A CA 1
ATOM 772 C C . ALA A 1 102 ? 14.537 4.535 -6.360 1.00 85.00 102 ALA A C 1
ATOM 774 O O . ALA A 1 102 ? 15.559 4.067 -6.858 1.00 85.00 102 ALA A O 1
ATOM 775 N N . VAL A 1 103 ? 14.268 5.844 -6.417 1.00 87.31 103 VAL A N 1
ATOM 776 C CA . VAL A 1 103 ? 15.150 6.829 -7.075 1.00 87.31 103 VAL A CA 1
ATOM 777 C C . VAL A 1 103 ? 16.582 6.740 -6.538 1.00 87.31 103 VAL A C 1
ATOM 779 O O . VAL A 1 103 ? 17.534 6.721 -7.321 1.00 87.31 103 VAL A O 1
ATOM 782 N N . LEU A 1 104 ? 16.748 6.687 -5.212 1.00 85.88 104 LEU A N 1
ATOM 783 C CA . LEU A 1 104 ? 18.063 6.596 -4.578 1.00 85.88 104 LEU A CA 1
ATOM 784 C C . LEU A 1 104 ? 18.772 5.287 -4.946 1.00 85.88 104 LEU A C 1
ATOM 786 O O . LEU A 1 104 ? 19.947 5.312 -5.310 1.00 85.88 104 LEU A O 1
ATOM 790 N N . TRP A 1 105 ? 18.049 4.167 -4.910 1.00 81.44 105 TRP A N 1
ATOM 791 C CA . TRP A 1 105 ? 18.566 2.858 -5.299 1.00 81.44 105 TRP A CA 1
ATOM 792 C C . TRP A 1 105 ? 19.056 2.841 -6.753 1.00 81.44 105 TRP A C 1
ATOM 794 O O . TRP A 1 105 ? 20.198 2.465 -7.013 1.00 81.44 105 TRP A O 1
ATOM 804 N N . PHE A 1 106 ? 18.236 3.318 -7.696 1.00 79.19 106 PHE A N 1
ATOM 805 C CA . PHE A 1 106 ? 18.601 3.400 -9.115 1.00 79.19 106 PHE A CA 1
ATOM 806 C C . PHE A 1 106 ? 19.792 4.333 -9.359 1.00 79.19 106 PHE A C 1
ATOM 808 O O . PHE A 1 106 ? 20.661 4.024 -10.174 1.00 79.19 106 PHE A O 1
ATOM 815 N N . ARG A 1 107 ? 19.886 5.451 -8.625 1.00 82.12 107 ARG A N 1
ATOM 816 C CA . ARG A 1 107 ? 21.062 6.331 -8.683 1.00 82.12 107 ARG A CA 1
ATOM 817 C C . ARG A 1 107 ? 22.334 5.610 -8.244 1.00 82.12 107 ARG A C 1
ATOM 819 O O . ARG A 1 107 ? 23.329 5.681 -8.958 1.00 82.12 107 ARG A O 1
ATOM 826 N N . ILE A 1 108 ? 22.308 4.909 -7.111 1.00 79.00 108 ILE A N 1
ATOM 827 C CA . ILE A 1 108 ? 23.473 4.169 -6.599 1.00 79.00 108 ILE A CA 1
ATOM 828 C C . ILE A 1 108 ? 23.877 3.052 -7.571 1.00 79.00 108 ILE A C 1
ATOM 830 O O . ILE A 1 108 ? 25.057 2.933 -7.894 1.00 79.00 108 ILE A O 1
ATOM 834 N N . ALA A 1 109 ? 22.911 2.289 -8.088 1.00 72.31 109 ALA A N 1
ATOM 835 C CA . ALA A 1 109 ? 23.155 1.208 -9.044 1.00 72.31 109 ALA A CA 1
ATOM 836 C C . ALA A 1 109 ? 23.813 1.702 -10.349 1.00 72.31 109 ALA A C 1
ATOM 838 O O . ALA A 1 109 ? 24.737 1.071 -10.866 1.00 72.31 109 ALA A O 1
ATOM 839 N N . ASN A 1 110 ? 23.409 2.879 -10.843 1.00 68.62 110 ASN A N 1
ATOM 840 C CA . ASN A 1 110 ? 24.054 3.510 -11.998 1.00 68.62 110 ASN A CA 1
ATOM 841 C C . ASN A 1 110 ? 25.513 3.908 -11.720 1.00 68.62 110 ASN A C 1
ATOM 843 O O . ASN A 1 110 ? 26.351 3.800 -12.613 1.00 68.62 110 ASN A O 1
ATOM 847 N N . HIS A 1 111 ? 25.846 4.335 -10.497 1.00 66.56 111 HIS A N 1
ATOM 848 C CA . HIS A 1 111 ? 27.226 4.672 -10.126 1.00 66.56 111 HIS A CA 1
ATOM 849 C C . HIS A 1 111 ? 28.140 3.442 -10.010 1.00 66.56 111 HIS A C 1
ATOM 851 O O . HIS A 1 111 ? 29.349 3.562 -10.212 1.00 66.56 111 HIS A O 1
ATOM 857 N N . THR A 1 112 ? 27.593 2.258 -9.729 1.00 65.88 112 THR A N 1
ATOM 858 C CA . THR A 1 112 ? 28.364 1.013 -9.576 1.00 65.88 112 THR A CA 1
ATOM 859 C C . THR A 1 112 ? 28.481 0.184 -10.863 1.00 65.88 112 THR A C 1
ATOM 861 O O . THR A 1 112 ? 28.992 -0.931 -10.806 1.00 65.88 112 THR A O 1
ATOM 864 N N . HIS A 1 113 ? 28.043 0.700 -12.025 1.00 56.28 113 HIS A N 1
ATOM 865 C CA . HIS A 1 113 ? 27.963 -0.034 -13.308 1.00 56.28 113 HIS A CA 1
ATOM 86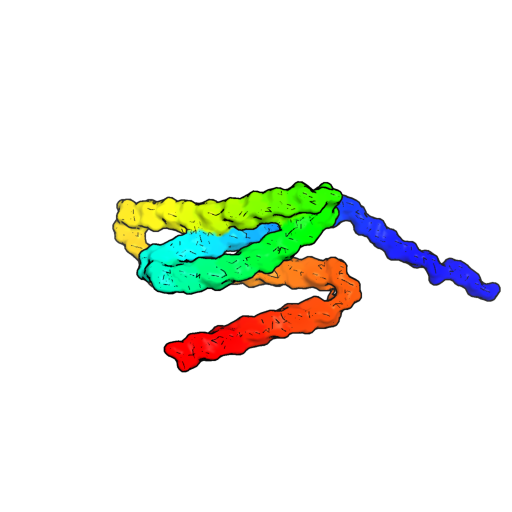6 C C . HIS A 1 113 ? 27.152 -1.344 -13.239 1.00 56.28 113 HIS A C 1
ATOM 868 O O . HIS A 1 113 ? 27.209 -2.179 -14.143 1.00 56.28 113 HIS A O 1
ATOM 874 N N . MET A 1 114 ? 26.359 -1.527 -12.184 1.00 56.44 114 MET A N 1
ATOM 875 C CA . MET A 1 114 ? 25.447 -2.650 -12.036 1.00 56.44 114 MET A CA 1
ATOM 876 C C . MET A 1 114 ? 24.101 -2.213 -12.594 1.00 56.44 114 MET A C 1
ATOM 878 O O . MET A 1 114 ? 23.240 -1.730 -11.862 1.00 56.44 114 MET A O 1
ATOM 882 N N . ALA A 1 115 ? 23.922 -2.358 -13.909 1.00 58.81 115 ALA A N 1
ATOM 883 C CA . ALA A 1 115 ? 22.594 -2.230 -14.491 1.00 58.81 115 ALA A CA 1
ATOM 884 C C . ALA A 1 115 ? 21.649 -3.198 -13.746 1.00 58.81 115 ALA A C 1
ATOM 886 O O . ALA A 1 115 ? 21.998 -4.377 -13.602 1.00 58.81 115 ALA A O 1
ATOM 887 N N . PRO A 1 116 ? 20.494 -2.738 -13.232 1.00 62.41 116 PRO A N 1
ATOM 888 C CA . PRO A 1 116 ? 19.568 -3.610 -12.526 1.00 62.41 116 PRO A CA 1
ATOM 889 C C . PRO A 1 116 ? 19.115 -4.720 -13.477 1.00 62.41 116 PRO A C 1
ATOM 891 O O . PRO A 1 116 ? 18.436 -4.481 -14.473 1.00 62.41 116 PRO A O 1
ATOM 894 N N . SER A 1 117 ? 19.566 -5.943 -13.200 1.00 72.38 117 SER A N 1
ATOM 895 C CA . SER A 1 117 ? 19.275 -7.111 -14.025 1.00 72.38 117 SER A CA 1
ATOM 896 C C . SER A 1 117 ? 17.810 -7.526 -13.869 1.00 72.38 117 SER A C 1
ATOM 898 O O . SER A 1 117 ? 17.165 -7.207 -12.870 1.00 72.38 117 SER A O 1
ATOM 900 N N . ALA A 1 118 ? 17.280 -8.300 -14.821 1.00 74.94 118 ALA A N 1
ATOM 901 C CA . ALA A 1 118 ? 15.935 -8.879 -14.712 1.00 74.94 118 ALA A CA 1
ATOM 902 C C . ALA A 1 118 ? 15.729 -9.645 -13.386 1.00 74.94 118 ALA A C 1
ATOM 904 O O . ALA A 1 118 ? 14.640 -9.628 -12.818 1.00 74.94 118 ALA A O 1
ATOM 905 N N . VAL A 1 119 ? 16.799 -10.248 -12.854 1.00 78.06 119 VAL A N 1
ATOM 906 C CA . VAL A 1 119 ? 16.806 -10.924 -11.550 1.00 78.06 119 VAL A CA 1
ATOM 907 C C . VAL A 1 119 ? 16.575 -9.937 -10.402 1.00 78.06 119 VAL A C 1
ATOM 909 O O . VAL A 1 119 ? 15.812 -10.243 -9.492 1.00 78.06 119 VAL A O 1
ATOM 912 N N . ALA A 1 120 ? 17.172 -8.742 -10.447 1.00 73.94 120 ALA 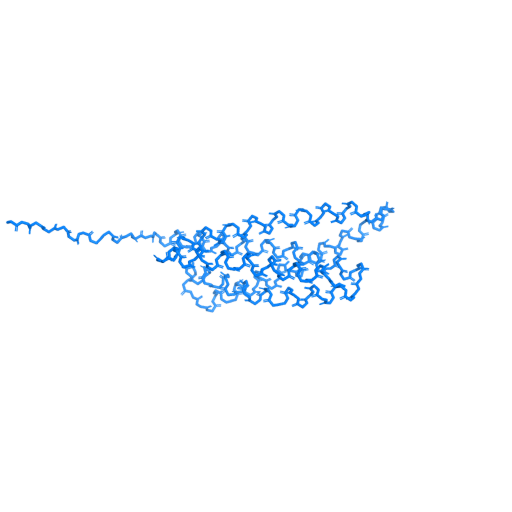A N 1
ATOM 913 C CA . ALA A 1 120 ? 16.961 -7.719 -9.423 1.00 73.94 120 ALA A CA 1
ATOM 914 C C . ALA A 1 120 ? 15.491 -7.273 -9.377 1.00 73.94 120 ALA A C 1
ATOM 916 O O . ALA A 1 120 ? 14.883 -7.288 -8.307 1.00 73.94 120 ALA A O 1
ATOM 917 N N . TYR A 1 121 ? 14.895 -6.979 -10.538 1.00 73.38 121 TYR A N 1
ATOM 918 C CA . TYR A 1 121 ? 13.467 -6.668 -10.629 1.00 73.38 121 TYR A CA 1
ATOM 919 C C . TYR A 1 121 ? 12.604 -7.823 -10.107 1.00 73.38 121 TYR A C 1
ATOM 921 O O . TYR A 1 121 ? 11.721 -7.589 -9.284 1.00 73.38 121 TYR A O 1
ATOM 929 N N . ALA A 1 122 ? 12.881 -9.068 -10.510 1.00 79.25 122 ALA A N 1
ATOM 930 C CA . ALA A 1 122 ? 12.129 -10.240 -10.057 1.00 79.25 122 ALA A CA 1
ATOM 931 C C . ALA A 1 122 ? 12.182 -10.427 -8.530 1.00 79.25 122 ALA A C 1
ATOM 933 O O . ALA A 1 122 ? 11.141 -10.617 -7.902 1.00 79.25 122 ALA A O 1
ATOM 934 N N . CYS A 1 123 ? 13.363 -10.306 -7.914 1.00 79.69 123 CYS A N 1
ATOM 935 C CA . CYS A 1 123 ? 13.517 -10.370 -6.458 1.00 79.69 123 CYS A CA 1
ATOM 936 C C . CYS A 1 123 ? 12.715 -9.271 -5.750 1.00 79.69 123 CYS A C 1
ATOM 938 O O . CYS A 1 123 ? 12.071 -9.522 -4.734 1.00 79.69 123 CYS A O 1
ATOM 940 N N . MET A 1 124 ? 12.717 -8.056 -6.295 1.00 73.81 124 MET A N 1
ATOM 941 C CA . MET A 1 124 ? 11.989 -6.924 -5.722 1.00 73.81 124 MET A CA 1
ATOM 942 C C . MET A 1 124 ? 10.471 -7.091 -5.823 1.00 73.81 124 MET A C 1
ATOM 944 O O . MET A 1 124 ? 9.761 -6.844 -4.844 1.00 73.81 124 MET A O 1
ATOM 948 N N . PHE A 1 125 ? 9.972 -7.558 -6.971 1.00 76.00 125 PHE A N 1
ATOM 949 C CA . PHE A 1 125 ? 8.564 -7.916 -7.132 1.00 76.00 125 PHE A CA 1
ATOM 950 C C . PHE A 1 125 ? 8.165 -9.048 -6.177 1.00 76.00 125 PHE A C 1
ATOM 952 O O . PHE A 1 125 ? 7.113 -8.953 -5.554 1.00 76.00 125 PHE A O 1
ATOM 959 N N . ALA A 1 126 ? 9.014 -10.064 -5.986 1.00 84.06 126 ALA A N 1
ATOM 960 C CA . ALA A 1 126 ? 8.747 -11.167 -5.061 1.00 84.06 126 ALA A CA 1
ATOM 961 C C . ALA A 1 126 ? 8.657 -10.706 -3.595 1.00 84.06 126 ALA A C 1
ATOM 963 O O . ALA A 1 126 ? 7.707 -11.061 -2.899 1.00 84.06 126 ALA A O 1
ATOM 964 N N . VAL A 1 127 ? 9.602 -9.877 -3.132 1.00 81.00 127 VAL A N 1
ATOM 965 C CA . VAL A 1 127 ? 9.569 -9.299 -1.774 1.00 81.00 127 VAL A CA 1
ATOM 966 C C . VAL A 1 127 ? 8.318 -8.446 -1.584 1.00 81.00 127 VAL A C 1
ATOM 968 O O . VAL A 1 127 ? 7.622 -8.586 -0.580 1.00 81.00 127 VAL A O 1
ATOM 971 N N . THR A 1 128 ? 7.998 -7.603 -2.566 1.00 76.25 128 THR A N 1
ATOM 972 C CA . THR A 1 128 ? 6.803 -6.756 -2.509 1.00 76.25 128 THR A CA 1
ATOM 973 C C . THR A 1 128 ? 5.531 -7.593 -2.455 1.00 76.25 128 THR A C 1
ATOM 975 O O . THR A 1 128 ? 4.700 -7.368 -1.582 1.00 76.25 128 THR A O 1
ATOM 978 N N . ALA A 1 129 ? 5.399 -8.600 -3.321 1.00 81.31 129 ALA A N 1
ATOM 979 C CA . ALA A 1 129 ? 4.255 -9.506 -3.320 1.00 81.31 129 ALA A CA 1
ATOM 980 C C . ALA A 1 129 ? 4.102 -10.228 -1.971 1.00 81.31 129 ALA A C 1
ATOM 982 O O . ALA A 1 129 ? 2.994 -10.313 -1.448 1.00 81.31 129 ALA A O 1
ATOM 983 N N . GLY A 1 130 ? 5.203 -10.681 -1.363 1.00 85.44 130 GLY A N 1
ATOM 984 C CA . GLY A 1 130 ? 5.185 -11.287 -0.030 1.00 85.44 130 GLY A CA 1
ATOM 985 C C . GLY A 1 130 ? 4.674 -10.335 1.057 1.00 85.44 130 GLY A C 1
ATOM 986 O O . GLY A 1 130 ? 3.838 -10.725 1.874 1.00 85.44 130 GLY A O 1
ATOM 987 N N . ILE A 1 131 ? 5.117 -9.073 1.038 1.00 82.00 131 ILE A N 1
ATOM 988 C CA . ILE A 1 131 ? 4.621 -8.035 1.957 1.00 82.00 131 ILE A CA 1
ATOM 989 C C . ILE A 1 131 ? 3.118 -7.801 1.742 1.00 82.00 131 ILE A C 1
ATOM 991 O O . ILE A 1 131 ? 2.369 -7.774 2.718 1.00 82.00 131 ILE A O 1
ATOM 995 N N . MET A 1 132 ? 2.665 -7.707 0.487 1.00 80.69 132 MET A N 1
ATOM 996 C CA . MET A 1 132 ? 1.248 -7.506 0.151 1.00 80.69 132 MET A CA 1
ATOM 997 C C . MET A 1 132 ? 0.362 -8.647 0.644 1.00 80.69 132 MET A C 1
ATOM 999 O O . MET A 1 132 ? -0.681 -8.400 1.246 1.00 80.69 132 MET A O 1
ATOM 1003 N N . VAL A 1 133 ? 0.793 -9.898 0.459 1.00 86.00 133 VAL A N 1
ATOM 1004 C CA . VAL A 1 133 ? 0.065 -11.071 0.963 1.00 86.00 133 VAL A CA 1
ATOM 1005 C C . VAL A 1 133 ? -0.018 -11.048 2.490 1.00 86.00 133 VAL A C 1
ATOM 1007 O O . VAL A 1 133 ? -1.089 -11.289 3.044 1.00 86.00 133 VAL A O 1
ATOM 1010 N N . SER A 1 134 ? 1.079 -10.720 3.178 1.00 83.38 134 SER A N 1
ATOM 1011 C CA . SER A 1 134 ? 1.102 -10.636 4.644 1.00 83.38 134 SER A CA 1
ATOM 1012 C C . SER A 1 134 ? 0.103 -9.602 5.176 1.00 83.38 134 SER A C 1
ATOM 1014 O O . SER A 1 134 ? -0.693 -9.910 6.067 1.00 83.38 134 SER A O 1
ATOM 1016 N N . VAL A 1 135 ? 0.076 -8.396 4.594 1.00 78.81 135 VAL A N 1
ATOM 1017 C CA . VAL A 1 135 ? -0.865 -7.353 5.031 1.00 78.81 135 VAL A CA 1
ATOM 1018 C C . VAL A 1 135 ? -2.308 -7.701 4.667 1.00 78.81 135 VAL A C 1
ATOM 1020 O O . VAL A 1 135 ? -3.196 -7.512 5.497 1.00 78.81 135 VAL A O 1
ATOM 1023 N N . ALA A 1 136 ? -2.554 -8.290 3.495 1.00 82.25 136 ALA A N 1
ATOM 1024 C CA . ALA A 1 136 ? -3.887 -8.758 3.120 1.00 82.25 136 ALA A CA 1
ATOM 1025 C C . ALA A 1 136 ? -4.441 -9.789 4.121 1.00 82.25 136 ALA A C 1
ATOM 1027 O O . ALA A 1 136 ? -5.593 -9.684 4.542 1.00 82.25 136 ALA A O 1
ATOM 1028 N N . LEU A 1 137 ? -3.617 -10.749 4.557 1.00 85.69 137 LEU A N 1
ATOM 1029 C CA . LEU A 1 137 ? -4.006 -11.726 5.579 1.00 85.69 137 LEU A CA 1
ATOM 1030 C C . LEU A 1 137 ? -4.289 -11.062 6.930 1.00 85.69 137 LEU A C 1
ATOM 1032 O O . LEU A 1 137 ? -5.261 -11.420 7.595 1.00 85.69 137 LEU A O 1
ATOM 1036 N N . GLN A 1 138 ? -3.478 -10.081 7.330 1.00 82.25 138 GLN A N 1
ATOM 1037 C CA . GLN A 1 138 ? -3.679 -9.354 8.582 1.00 82.25 138 GLN A CA 1
ATOM 1038 C C . GLN A 1 138 ? -5.001 -8.575 8.587 1.00 82.25 138 GLN A C 1
ATOM 1040 O O . GLN A 1 138 ? -5.764 -8.686 9.547 1.00 82.25 138 GLN A O 1
ATOM 1045 N N . LEU A 1 139 ? -5.310 -7.867 7.497 1.00 80.00 139 LEU A N 1
ATOM 1046 C CA . LEU A 1 139 ? -6.574 -7.144 7.327 1.00 80.00 139 LEU A CA 1
ATOM 1047 C C . LEU A 1 139 ? -7.777 -8.085 7.273 1.00 80.00 139 LEU A C 1
ATOM 1049 O O . LEU A 1 139 ? -8.828 -7.778 7.831 1.00 80.00 139 LEU A O 1
ATOM 1053 N N . PHE A 1 140 ? -7.627 -9.251 6.644 1.00 85.12 140 PHE A N 1
ATOM 1054 C CA . PHE A 1 140 ? -8.681 -10.259 6.616 1.00 85.12 140 PHE A CA 1
ATOM 1055 C C . PHE A 1 140 ? -8.998 -10.784 8.022 1.00 85.12 140 PHE A C 1
ATOM 1057 O O . PHE A 1 140 ? -10.163 -10.850 8.409 1.00 85.12 140 PHE A O 1
ATOM 1064 N N . VAL A 1 141 ? -7.974 -11.107 8.819 1.00 83.38 141 VAL A N 1
ATOM 1065 C CA . VAL A 1 141 ? -8.156 -11.548 10.212 1.00 83.38 141 VAL A CA 1
ATOM 1066 C C . VAL A 1 141 ? -8.790 -10.451 11.065 1.00 83.38 141 VAL A C 1
ATOM 1068 O O . VAL A 1 141 ? -9.680 -10.740 11.864 1.00 83.38 141 VAL A O 1
ATOM 1071 N N . GLU A 1 142 ? -8.374 -9.199 10.894 1.00 79.00 142 GLU A N 1
ATOM 1072 C CA . GLU A 1 142 ? -8.980 -8.072 11.602 1.00 79.00 142 GLU A CA 1
ATOM 1073 C C . GLU A 1 142 ? -10.461 -7.904 11.249 1.00 79.00 142 GLU A C 1
ATOM 1075 O O . GLU A 1 142 ? -11.292 -7.789 12.150 1.00 79.00 142 GLU A O 1
ATOM 1080 N N . ALA A 1 143 ? -10.814 -7.976 9.965 1.00 80.25 143 ALA A N 1
ATOM 1081 C CA . ALA A 1 143 ? -12.201 -7.893 9.520 1.00 80.25 143 ALA A CA 1
ATOM 1082 C C . ALA A 1 143 ? -13.073 -9.007 10.138 1.00 80.25 143 ALA A C 1
ATOM 1084 O O . ALA A 1 143 ? -14.188 -8.742 10.586 1.00 80.25 143 ALA A O 1
ATOM 1085 N N . LEU A 1 144 ? -12.543 -10.229 10.280 1.00 83.50 144 LEU A N 1
ATOM 1086 C CA . LEU A 1 144 ? -13.229 -11.341 10.962 1.00 83.50 144 LEU A CA 1
ATOM 1087 C C . LEU A 1 144 ? -13.404 -11.142 12.477 1.00 83.50 144 LEU A C 1
ATOM 1089 O O . LEU A 1 144 ? -14.252 -11.800 13.094 1.00 83.50 144 LEU A O 1
ATOM 1093 N N . CYS A 1 145 ? -12.572 -10.303 13.090 1.00 78.25 145 CYS A N 1
ATOM 1094 C CA . CYS A 1 145 ? -12.636 -9.979 14.513 1.00 78.25 145 CYS A CA 1
ATOM 1095 C C . CYS A 1 145 ? -13.557 -8.789 14.802 1.00 78.25 145 CYS A C 1
ATOM 1097 O O . CYS A 1 145 ? -14.164 -8.754 15.871 1.00 78.25 145 CYS A O 1
ATOM 1099 N N . LEU A 1 146 ? -13.654 -7.828 13.879 1.00 72.81 146 LEU A N 1
ATOM 1100 C CA . LEU A 1 146 ? -14.465 -6.620 14.042 1.00 72.81 146 LEU A CA 1
ATOM 1101 C C . LEU A 1 146 ? -15.925 -6.800 13.602 1.00 72.81 146 LEU A C 1
ATOM 1103 O O . LEU A 1 146 ? -16.797 -6.108 14.128 1.00 72.81 146 LEU A O 1
ATOM 1107 N N . ASP A 1 147 ? -16.209 -7.704 12.661 1.00 73.25 147 ASP A N 1
ATOM 1108 C CA . ASP A 1 147 ? -17.565 -7.921 12.150 1.00 73.25 147 ASP A CA 1
ATOM 1109 C C . ASP A 1 147 ? -18.351 -8.951 12.982 1.00 73.25 147 ASP A C 1
ATOM 1111 O O . ASP A 1 147 ? -17.834 -9.992 13.398 1.00 73.25 147 ASP A O 1
ATOM 1115 N N . HIS A 1 148 ? -19.639 -8.677 13.191 1.00 73.19 148 HIS A N 1
ATOM 1116 C CA . HIS A 1 148 ? -20.559 -9.581 13.881 1.00 73.19 148 HIS A CA 1
ATOM 1117 C C . HIS A 1 148 ? -20.958 -10.779 12.998 1.00 73.19 148 HIS A C 1
ATOM 1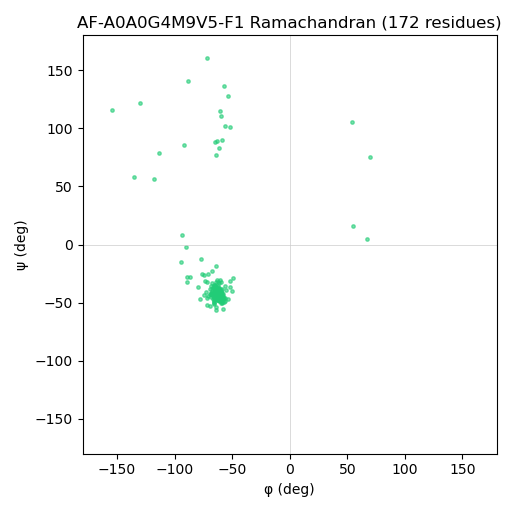119 O O . HIS A 1 148 ? -21.279 -11.853 13.507 1.00 73.19 148 HIS A O 1
ATOM 1125 N N . ASN A 1 149 ? -20.916 -10.626 11.669 1.00 84.62 149 ASN A N 1
ATOM 1126 C CA . ASN A 1 149 ? -21.296 -11.637 10.689 1.00 84.62 149 ASN A CA 1
ATOM 1127 C C . ASN A 1 149 ? -20.088 -12.124 9.874 1.00 84.62 149 ASN A C 1
ATOM 1129 O O . ASN A 1 149 ? -19.889 -11.782 8.706 1.00 84.62 149 ASN A O 1
ATOM 1133 N N . ARG A 1 150 ? -19.301 -13.009 10.489 1.00 84.94 150 ARG A N 1
ATOM 1134 C CA . ARG A 1 150 ? -18.088 -13.602 9.898 1.00 84.94 150 ARG A CA 1
ATOM 1135 C C . ARG A 1 150 ? -18.302 -14.227 8.519 1.00 84.94 150 ARG A C 1
ATOM 1137 O O . ARG A 1 150 ? -17.433 -14.110 7.661 1.00 84.94 150 ARG A O 1
ATOM 1144 N N . ASN A 1 151 ? -19.456 -14.854 8.285 1.00 87.88 151 ASN A N 1
ATOM 1145 C CA . ASN A 1 151 ? -19.765 -15.484 6.999 1.00 87.88 151 ASN A CA 1
ATOM 1146 C C . ASN A 1 151 ? -19.811 -14.462 5.856 1.00 87.88 151 ASN A C 1
ATOM 1148 O O . ASN A 1 151 ? -19.359 -14.760 4.752 1.00 87.88 151 ASN A O 1
ATOM 1152 N N . LEU A 1 152 ? -20.304 -13.250 6.127 1.00 88.12 152 LEU A N 1
ATOM 1153 C CA . LEU A 1 152 ? -20.353 -12.172 5.143 1.00 88.12 152 LEU A CA 1
ATOM 1154 C C . LEU A 1 152 ? -18.942 -11.688 4.781 1.00 88.12 152 LEU A C 1
ATOM 1156 O O . LEU A 1 152 ? -18.624 -11.538 3.603 1.00 88.12 152 LEU A O 1
ATOM 1160 N N . CYS A 1 153 ? -18.075 -11.520 5.783 1.00 87.62 153 CYS A N 1
ATOM 1161 C CA . CYS A 1 153 ? -16.676 -11.144 5.579 1.00 87.62 153 CYS A CA 1
ATOM 1162 C C . CYS A 1 153 ? -15.910 -12.202 4.764 1.00 87.62 153 CYS A C 1
ATOM 1164 O O . CYS A 1 153 ? 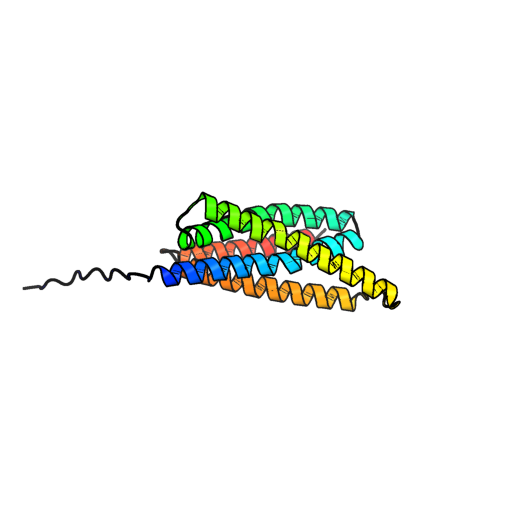-15.196 -11.867 3.819 1.00 87.62 153 CYS A O 1
ATOM 1166 N N . ILE A 1 154 ? -16.098 -13.489 5.082 1.00 89.81 154 ILE A N 1
ATOM 1167 C CA . ILE A 1 154 ? -15.505 -14.601 4.324 1.00 89.81 154 ILE A CA 1
ATOM 1168 C C . ILE A 1 154 ? -16.006 -14.587 2.875 1.00 89.81 154 ILE A C 1
ATOM 1170 O O . ILE A 1 154 ? -15.199 -14.681 1.952 1.00 89.81 154 ILE A O 1
ATOM 1174 N N . PHE A 1 155 ? -17.317 -14.425 2.665 1.00 92.62 155 PHE A N 1
ATOM 1175 C CA . PHE A 1 155 ? -17.911 -14.359 1.331 1.00 92.62 155 PHE A CA 1
ATOM 1176 C C . PHE A 1 155 ? -17.298 -13.237 0.485 1.00 92.62 155 PHE A C 1
ATOM 1178 O O . PHE A 1 155 ? -16.850 -13.500 -0.630 1.00 92.62 155 PHE A O 1
ATOM 1185 N N . PHE A 1 156 ? -17.208 -12.012 1.015 1.00 90.38 156 PHE A N 1
ATOM 1186 C CA . PHE A 1 156 ? -16.586 -10.897 0.294 1.00 90.38 156 PHE A CA 1
ATOM 1187 C C . PHE A 1 156 ? -15.085 -11.101 0.062 1.00 90.38 156 PHE A C 1
ATOM 1189 O O . PHE A 1 156 ? -14.590 -10.738 -1.005 1.00 90.38 156 PHE A O 1
ATOM 1196 N N . GLY A 1 157 ? -14.373 -11.736 0.999 1.00 88.31 157 GLY A N 1
ATOM 1197 C CA . GLY A 1 157 ? -12.970 -12.113 0.820 1.00 88.31 157 GLY A CA 1
ATOM 1198 C C . GLY A 1 157 ? -12.768 -13.063 -0.366 1.00 88.31 157 GLY A C 1
ATOM 1199 O O . GLY A 1 157 ? -11.963 -12.787 -1.256 1.00 88.31 157 GLY A O 1
ATOM 1200 N N . PHE A 1 158 ? -13.543 -14.149 -0.436 1.00 92.38 158 PHE A N 1
ATOM 1201 C CA . PHE A 1 158 ? -13.482 -15.090 -1.561 1.00 92.38 158 PHE A CA 1
ATOM 1202 C C . PHE A 1 158 ? -13.983 -14.486 -2.873 1.00 92.38 158 PHE A C 1
ATOM 1204 O O . PHE A 1 158 ? -13.384 -14.736 -3.918 1.00 92.38 158 PHE A O 1
ATOM 1211 N N . LEU A 1 159 ? -15.035 -13.666 -2.831 1.00 93.31 159 LEU A N 1
ATOM 1212 C CA . LEU A 1 159 ? -15.540 -12.961 -4.007 1.00 93.31 159 LEU A CA 1
ATOM 1213 C C . LEU A 1 159 ? -14.472 -12.026 -4.588 1.00 93.31 159 LEU A C 1
ATOM 1215 O O . LEU A 1 159 ? -14.250 -12.032 -5.796 1.00 93.31 159 LEU A O 1
ATOM 1219 N N . GLY A 1 160 ? -13.771 -11.273 -3.736 1.00 87.88 160 GLY A N 1
ATOM 1220 C CA . GLY A 1 160 ? -12.652 -10.426 -4.144 1.00 87.88 160 GLY A CA 1
ATOM 1221 C C . GLY A 1 160 ? -11.517 -11.228 -4.785 1.00 87.88 160 GLY A C 1
ATOM 1222 O O . GLY A 1 160 ? -11.069 -10.886 -5.878 1.00 87.88 160 GLY A O 1
ATOM 1223 N N . MET A 1 161 ? -11.102 -12.338 -4.162 1.00 90.56 161 MET A N 1
ATOM 1224 C CA . MET A 1 161 ? -10.078 -13.230 -4.729 1.00 90.56 161 MET A CA 1
ATOM 1225 C C . MET A 1 161 ? -10.495 -13.809 -6.089 1.00 90.56 161 MET A C 1
ATOM 1227 O O . MET A 1 161 ? -9.687 -13.840 -7.018 1.00 90.56 161 MET A O 1
ATOM 1231 N N . ALA A 1 162 ? -11.758 -14.219 -6.238 1.00 92.12 162 ALA A N 1
ATOM 1232 C CA . ALA A 1 162 ? -12.289 -14.724 -7.501 1.00 92.12 162 ALA A CA 1
ATOM 1233 C C . ALA A 1 162 ? -12.306 -13.641 -8.591 1.00 92.12 162 ALA A C 1
ATOM 1235 O O . ALA A 1 162 ? -11.865 -13.897 -9.710 1.00 92.12 162 ALA A O 1
ATOM 1236 N N . LEU A 1 163 ? -12.756 -12.424 -8.268 1.00 89.81 163 LEU A N 1
ATOM 1237 C CA . LEU A 1 163 ? -12.769 -11.293 -9.201 1.00 89.81 163 LEU A CA 1
ATOM 1238 C C . LEU A 1 163 ? -11.360 -10.934 -9.685 1.00 89.81 163 LEU A C 1
ATOM 1240 O O . LEU A 1 163 ? -11.164 -10.735 -10.883 1.00 89.81 163 LEU A O 1
ATOM 1244 N N . LEU A 1 164 ? -10.375 -10.900 -8.783 1.00 85.31 164 LEU A N 1
ATOM 1245 C CA . LEU A 1 164 ? -8.974 -10.666 -9.143 1.00 85.31 164 LEU A CA 1
ATOM 1246 C C . LEU A 1 164 ? -8.431 -11.776 -10.053 1.00 85.31 164 LEU A C 1
ATOM 1248 O O . LEU A 1 164 ? -7.796 -11.479 -11.065 1.00 85.31 164 LEU A O 1
ATOM 1252 N N . GLY A 1 165 ? -8.726 -13.041 -9.739 1.00 87.06 165 GLY A N 1
ATOM 1253 C CA . GLY A 1 165 ? -8.319 -14.187 -10.555 1.00 87.06 165 GLY A CA 1
ATOM 1254 C C . GLY A 1 165 ? -8.918 -14.159 -11.964 1.00 87.06 165 GLY A C 1
ATOM 1255 O O . GLY A 1 165 ? -8.194 -14.319 -12.945 1.00 87.06 165 GLY A O 1
ATOM 1256 N N . VAL A 1 166 ? -10.222 -13.891 -12.081 1.00 90.94 166 VAL A N 1
ATOM 1257 C CA . VAL A 1 166 ? -10.914 -13.777 -13.377 1.00 90.94 166 VAL A CA 1
ATOM 1258 C C . VAL A 1 166 ? -10.390 -12.585 -14.177 1.00 90.94 166 VAL A C 1
ATOM 1260 O O . VAL A 1 166 ? -10.103 -12.730 -15.363 1.00 90.94 166 VAL A O 1
ATOM 1263 N N . SER A 1 167 ? -10.211 -11.429 -13.533 1.00 85.69 167 SER A N 1
ATOM 1264 C CA . SER A 1 167 ? -9.648 -10.233 -14.169 1.00 85.69 167 SER A CA 1
ATOM 1265 C C . SER A 1 167 ? -8.254 -10.508 -14.742 1.00 85.69 167 SER A C 1
ATOM 1267 O O . SER A 1 167 ? -7.988 -10.212 -15.907 1.00 85.69 167 SER A O 1
ATOM 1269 N N . SER A 1 168 ? -7.386 -11.167 -13.966 1.00 80.69 168 SER A N 1
ATOM 1270 C CA . SER A 1 168 ? -6.046 -11.544 -14.419 1.00 80.69 168 SER A CA 1
ATOM 1271 C C . SER A 1 168 ? -6.073 -12.553 -15.569 1.00 80.69 168 SER A C 1
ATOM 1273 O O . SER A 1 168 ? -5.286 -12.413 -16.502 1.00 80.69 168 SER A O 1
ATOM 1275 N N . ALA A 1 169 ? -6.966 -13.546 -15.530 1.00 86.62 169 ALA A N 1
ATOM 1276 C CA . ALA A 1 169 ? -7.105 -14.531 -16.600 1.00 86.62 169 ALA A CA 1
ATOM 1277 C C . ALA A 1 169 ? -7.525 -13.878 -17.926 1.00 86.62 169 ALA A C 1
ATOM 1279 O O . ALA A 1 169 ? -6.936 -14.167 -18.967 1.00 86.62 169 ALA A O 1
ATOM 1280 N N . ILE A 1 170 ? -8.488 -12.952 -17.881 1.00 88.88 170 ILE A N 1
ATOM 1281 C CA . ILE A 1 170 ? -8.930 -12.187 -19.055 1.00 88.88 170 ILE A CA 1
ATOM 1282 C C . ILE A 1 170 ? -7.792 -11.312 -19.587 1.00 88.88 170 ILE A C 1
ATOM 1284 O O . ILE A 1 170 ? -7.539 -11.304 -20.788 1.00 88.88 170 ILE A O 1
ATOM 1288 N N . ALA A 1 171 ? -7.079 -10.609 -18.703 1.00 77.94 171 ALA A N 1
ATOM 1289 C CA . ALA A 1 171 ? -5.963 -9.754 -19.096 1.00 77.94 171 ALA A CA 1
ATOM 1290 C C . ALA A 1 171 ? -4.802 -10.543 -19.724 1.00 77.94 171 ALA A C 1
ATOM 1292 O O . ALA A 1 171 ? -4.119 -10.015 -20.587 1.00 77.94 171 ALA A O 1
ATOM 1293 N N . SER A 1 172 ? -4.588 -11.801 -19.321 1.00 72.75 172 SER A N 1
ATOM 1294 C CA . SER A 1 172 ? -3.551 -12.668 -19.901 1.00 72.75 172 SER A CA 1
ATOM 1295 C C . SER A 1 172 ? -3.906 -13.257 -21.272 1.00 72.75 172 SER A C 1
ATOM 1297 O O . SER A 1 172 ? -3.042 -13.830 -21.933 1.00 72.75 172 SER A O 1
ATOM 1299 N N . ALA A 1 173 ? -5.171 -13.153 -21.687 1.00 69.81 173 ALA A N 1
ATOM 1300 C CA . ALA A 1 173 ? -5.666 -13.683 -22.955 1.00 69.81 173 ALA A CA 1
ATOM 1301 C C . ALA A 1 173 ? -5.562 -12.678 -24.125 1.00 69.81 173 ALA A C 1
ATOM 1303 O O . ALA A 1 173 ? -5.916 -13.031 -25.253 1.00 69.81 173 ALA A O 1
ATOM 1304 N N . HIS A 1 174 ? -5.082 -11.456 -23.868 1.00 49.84 174 HIS A N 1
ATOM 1305 C CA . HIS A 1 174 ? -4.895 -10.365 -24.831 1.00 49.84 174 HIS A CA 1
ATOM 1306 C C . HIS A 1 174 ? -3.476 -9.798 -24.754 1.00 49.84 174 HIS A C 1
ATOM 1308 O O . HIS A 1 174 ? -2.989 -9.348 -25.816 1.00 49.84 174 HIS A O 1
#

pLDDT: mean 79.89, std 12.7, range [40.53, 93.81]

Sequence (174 aa):
MDEDVEAQHHHHVPTNAFLSLGLQTSIAIALHKFPEGFITYATNHANPSLGFSVFMALFVHNISEGFAMALPLYMALGSRLRALLWSSLLGGLSQPLGAAIAVLWFRIANHTHMAPSAVAYACMFAVTAGIMVSVALQLFVEALCLDHNRNLCIFFGFLGMALLGVSSAIASAH

Mean predicted aligned error: 9.3 Å

Foldseek 3Di:
DDDDDPPPPPPPVDLVNLLVLLVVLLLLLLQLLLLLLLVLLVQCVVPVVSSVVSVVVVVVVLVVSLVLNLVSLCSNVVDNVRSNVSSCCSSVVSSVNSNVVNVVVCVVCVVVVNDCDPVNVVVSVVVSVVSVVVSLVSSLVVCCVPDPDNVVSVVVVVVVVVVVVVVVVVVVVD